Protein AF-A0A822DQ71-F1 (afdb_monomer_lite)

Radius of gyration: 12.9 Å; chains: 1; bounding box: 37×22×28 Å

Secondary structure (DSSP, 8-state):
-------TTT-SSSSTT-TT-BS-TTSTTB--SSTT-SHHHHHHHHHHHHTTTT---------

Structure (mmCIF, N/CA/C/O backbone):
data_AF-A0A822DQ71-F1
#
_entry.id   AF-A0A822DQ71-F1
#
loop_
_atom_site.group_PDB
_atom_site.id
_atom_site.type_symbol
_atom_site.label_atom_id
_atom_site.label_alt_id
_atom_site.label_comp_id
_atom_site.label_asym_id
_atom_site.label_entity_id
_atom_site.label_seq_id
_atom_site.pdbx_PDB_ins_code
_atom_site.Cartn_x
_atom_site.Cartn_y
_atom_site.Cartn_z
_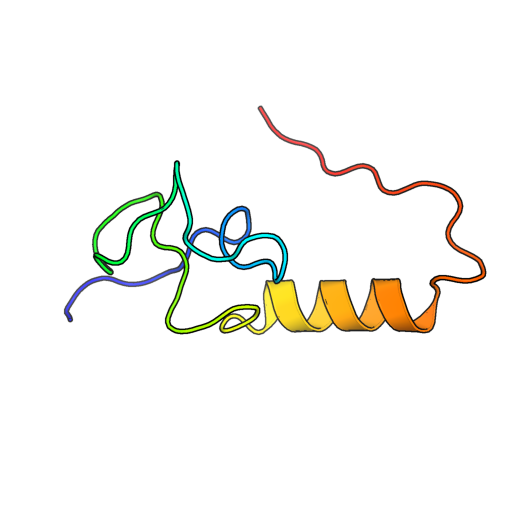atom_site.occupancy
_atom_site.B_iso_or_equiv
_atom_site.auth_seq_id
_atom_site.auth_comp_id
_atom_site.auth_asym_id
_atom_site.auth_atom_id
_atom_site.pdbx_PDB_model_num
ATOM 1 N N . PRO A 1 1 ? 21.262 -4.037 -7.530 1.00 61.75 1 PRO A N 1
ATOM 2 C CA . PRO A 1 1 ? 20.299 -3.184 -8.271 1.00 61.75 1 PRO A CA 1
ATOM 3 C C . PRO A 1 1 ? 20.628 -1.701 -8.049 1.00 61.75 1 PRO A C 1
ATOM 5 O O . PRO A 1 1 ? 20.939 -1.330 -6.924 1.00 61.75 1 PRO A O 1
ATOM 8 N N . LEU A 1 2 ? 20.630 -0.892 -9.113 1.00 87.19 2 LEU A N 1
ATOM 9 C CA . LEU A 1 2 ? 20.901 0.560 -9.073 1.00 87.19 2 LEU A CA 1
ATOM 10 C C . LEU A 1 2 ? 19.618 1.411 -8.956 1.00 87.19 2 LEU A C 1
ATOM 12 O O . LEU A 1 2 ? 19.707 2.632 -8.889 1.00 87.19 2 LEU A O 1
ATOM 16 N N . CYS A 1 3 ? 18.447 0.772 -8.966 1.00 95.31 3 CYS A N 1
ATOM 17 C CA . CYS A 1 3 ? 17.135 1.413 -8.921 1.00 95.31 3 CYS A CA 1
ATOM 18 C C . CYS A 1 3 ? 16.594 1.462 -7.488 1.00 95.31 3 CYS A C 1
ATOM 20 O O . CYS A 1 3 ? 16.900 0.581 -6.679 1.00 95.31 3 CYS A O 1
ATOM 22 N N . TYR A 1 4 ? 15.823 2.505 -7.188 1.00 96.38 4 TYR A N 1
ATOM 23 C CA . TYR A 1 4 ? 15.336 2.831 -5.850 1.00 96.38 4 TYR A CA 1
ATOM 24 C C . TYR A 1 4 ? 13.822 2.986 -5.847 1.00 96.38 4 TYR A C 1
ATOM 26 O O . TYR A 1 4 ? 13.238 3.421 -6.836 1.00 96.38 4 TYR A O 1
ATOM 34 N N . GLY A 1 5 ? 13.231 2.734 -4.683 1.00 97.75 5 GLY A N 1
ATOM 35 C CA . GLY A 1 5 ? 11.803 2.889 -4.458 1.00 97.75 5 GLY A CA 1
ATOM 36 C C . GLY A 1 5 ? 11.014 1.625 -4.774 1.00 97.75 5 GLY A C 1
ATOM 37 O O . GLY A 1 5 ? 11.503 0.687 -5.400 1.00 97.75 5 GLY A O 1
ATOM 38 N N . VAL A 1 6 ? 9.787 1.619 -4.275 1.00 98.50 6 VAL A N 1
ATOM 39 C CA . VAL A 1 6 ? 8.778 0.574 -4.429 1.00 98.50 6 VAL A CA 1
ATOM 40 C C . VAL A 1 6 ? 7.454 1.291 -4.629 1.00 98.50 6 VAL A C 1
ATOM 42 O O . VAL A 1 6 ? 7.221 2.317 -3.992 1.00 98.50 6 VAL A O 1
ATOM 45 N N . ASP A 1 7 ? 6.582 0.765 -5.486 1.00 98.44 7 ASP A N 1
ATOM 46 C CA . ASP A 1 7 ? 5.223 1.285 -5.613 1.00 98.44 7 ASP A CA 1
ATOM 47 C C . ASP A 1 7 ? 4.430 0.933 -4.335 1.00 98.44 7 ASP A C 1
ATOM 49 O O . ASP A 1 7 ? 4.096 -0.243 -4.115 1.00 98.44 7 ASP A O 1
ATOM 53 N N . PRO A 1 8 ? 4.083 1.913 -3.475 1.00 98.25 8 PRO A N 1
ATOM 54 C CA . PRO A 1 8 ? 3.367 1.637 -2.233 1.00 98.25 8 PRO A CA 1
ATOM 55 C C . PRO A 1 8 ? 1.957 1.085 -2.487 1.00 98.25 8 PRO A C 1
ATOM 57 O O . PRO A 1 8 ? 1.396 0.412 -1.625 1.00 98.25 8 PRO A O 1
ATOM 60 N N . ASN A 1 9 ? 1.387 1.300 -3.676 1.00 98.12 9 ASN A N 1
ATOM 61 C CA . ASN A 1 9 ? 0.100 0.748 -4.090 1.00 98.12 9 ASN A CA 1
ATOM 62 C C . ASN A 1 9 ? 0.222 -0.653 -4.733 1.00 98.12 9 ASN A C 1
ATOM 64 O O . ASN A 1 9 ? -0.767 -1.205 -5.222 1.00 98.12 9 ASN A O 1
ATOM 68 N N . ARG A 1 10 ? 1.420 -1.253 -4.738 1.00 98.38 10 ARG A N 1
ATOM 69 C CA . ARG A 1 10 ? 1.679 -2.671 -5.072 1.00 98.38 10 ARG A CA 1
ATOM 70 C C . ARG A 1 10 ? 2.343 -3.450 -3.935 1.00 98.38 10 ARG A C 1
ATOM 72 O O . ARG A 1 10 ? 2.548 -4.654 -4.059 1.00 98.38 10 ARG A O 1
ATOM 79 N N . ASN A 1 11 ? 2.644 -2.791 -2.819 1.00 98.69 11 ASN A N 1
ATOM 80 C CA . ASN A 1 11 ? 3.377 -3.368 -1.691 1.00 98.69 11 ASN A CA 1
ATOM 81 C C . ASN A 1 11 ? 2.472 -3.859 -0.537 1.00 98.69 11 ASN A C 1
ATOM 83 O O . ASN A 1 11 ? 2.952 -4.103 0.566 1.00 98.69 11 ASN A O 1
ATOM 87 N N . TRP A 1 12 ? 1.167 -4.025 -0.773 1.00 98.19 12 TRP A N 1
ATOM 88 C CA . TRP A 1 12 ? 0.210 -4.553 0.211 1.00 98.19 12 TRP A CA 1
ATOM 89 C C . TRP A 1 12 ? 0.135 -6.085 0.182 1.00 98.19 12 TRP A C 1
ATOM 91 O O . TRP A 1 12 ? 0.278 -6.690 -0.880 1.00 98.19 12 TRP A O 1
ATOM 101 N N . ASP A 1 13 ? -0.166 -6.713 1.325 1.00 97.81 13 ASP A N 1
ATOM 102 C CA . ASP A 1 13 ? -0.395 -8.168 1.439 1.00 97.81 13 ASP A CA 1
ATOM 103 C C . ASP A 1 13 ? -1.797 -8.587 0.966 1.00 97.81 13 ASP A C 1
ATOM 105 O O . ASP A 1 13 ? -2.583 -9.219 1.670 1.00 97.81 13 ASP A O 1
ATOM 109 N N . TYR A 1 14 ? -2.146 -8.174 -0.246 1.00 95.88 14 TYR A N 1
ATOM 110 C CA . TYR A 1 14 ? -3.339 -8.635 -0.935 1.00 95.88 14 TYR A CA 1
ATOM 111 C C . TYR A 1 14 ? -2.924 -9.099 -2.320 1.00 95.88 14 TYR A C 1
ATOM 113 O O . TYR A 1 14 ? -2.631 -8.268 -3.179 1.00 95.88 14 TYR A O 1
ATOM 121 N N . LYS A 1 15 ? -2.877 -10.425 -2.523 1.00 95.88 15 LYS A N 1
ATOM 122 C CA . LYS A 1 15 ? -2.429 -11.029 -3.792 1.00 95.88 15 LYS A CA 1
ATOM 123 C C . LYS A 1 15 ? -1.091 -10.434 -4.252 1.00 95.88 15 LYS A C 1
ATOM 125 O O . LYS A 1 15 ? -0.945 -9.958 -5.379 1.00 95.88 15 LYS A O 1
ATOM 130 N N . TRP A 1 16 ? -0.153 -10.350 -3.307 1.00 97.94 16 TRP A N 1
ATOM 131 C CA . TRP A 1 16 ? 1.054 -9.549 -3.454 1.00 97.94 16 TRP A CA 1
ATOM 132 C C . TRP A 1 16 ? 1.876 -9.974 -4.672 1.00 97.94 16 TRP A C 1
ATOM 134 O O . TRP A 1 16 ? 2.162 -11.154 -4.871 1.00 97.94 16 TRP A O 1
ATOM 144 N N . CYS A 1 17 ? 2.277 -8.974 -5.454 1.00 97.38 17 CYS A N 1
ATOM 145 C CA . CYS A 1 17 ? 3.059 -9.124 -6.676 1.00 97.38 17 CYS A CA 1
ATOM 146 C C . CYS A 1 17 ? 2.461 -10.072 -7.734 1.00 97.38 17 CYS A C 1
ATOM 148 O O . CYS A 1 17 ? 3.181 -10.612 -8.572 1.00 97.38 17 CYS A O 1
ATOM 150 N N . GLU A 1 18 ? 1.139 -10.263 -7.721 1.00 93.44 18 GLU A N 1
ATOM 151 C CA . GLU A 1 18 ? 0.417 -10.855 -8.847 1.00 93.44 18 GLU A CA 1
ATOM 152 C C . GLU A 1 18 ? 0.245 -9.817 -9.989 1.00 93.44 18 GLU A C 1
ATOM 154 O O . GLU A 1 18 ? 0.973 -8.825 -10.081 1.00 93.44 18 GLU A O 1
ATOM 159 N N . GLY A 1 19 ? -0.691 -10.052 -10.916 1.00 90.25 19 GLY A N 1
ATOM 160 C CA . GLY A 1 19 ? -0.865 -9.241 -12.127 1.00 90.25 19 GLY A CA 1
ATOM 161 C C . GLY A 1 19 ? -0.947 -7.725 -11.881 1.00 90.25 19 GLY A C 1
ATOM 162 O O . GLY A 1 19 ? -1.605 -7.260 -10.954 1.00 90.25 19 GLY A O 1
ATOM 163 N N . GLY A 1 20 ? -0.304 -6.946 -12.758 1.00 94.94 20 GLY A N 1
ATOM 164 C CA . GLY A 1 20 ? -0.248 -5.482 -12.656 1.00 94.94 20 GLY A CA 1
ATOM 165 C C . GLY A 1 20 ? 0.859 -4.943 -11.741 1.00 94.94 20 GLY A C 1
ATOM 166 O O . GLY A 1 20 ? 0.890 -3.735 -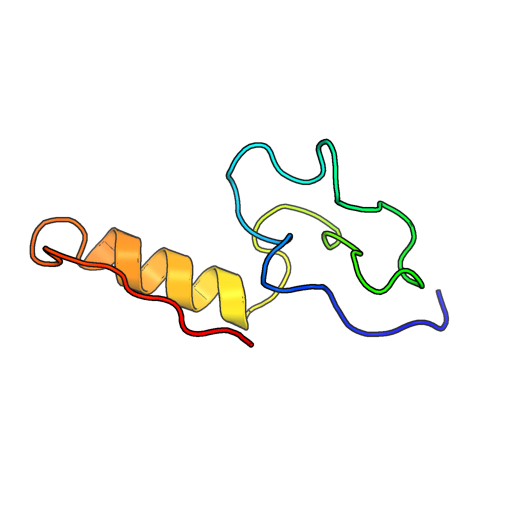11.501 1.00 94.94 20 GLY A O 1
ATOM 167 N N . ALA A 1 21 ? 1.746 -5.811 -11.248 1.00 97.88 21 ALA A N 1
ATOM 168 C CA . ALA A 1 21 ? 2.972 -5.464 -10.535 1.00 97.88 21 ALA A CA 1
ATOM 169 C C . ALA A 1 21 ? 4.203 -6.096 -11.212 1.00 97.88 21 ALA A C 1
ATOM 171 O O . ALA A 1 21 ? 4.073 -6.947 -12.095 1.00 97.88 21 ALA A O 1
ATOM 172 N N . SER A 1 22 ? 5.400 -5.691 -10.787 1.00 97.88 22 SER A N 1
ATOM 173 C CA . SER A 1 22 ? 6.664 -6.195 -11.324 1.00 97.88 22 SER A CA 1
ATOM 174 C C . SER A 1 22 ? 7.614 -6.666 -10.224 1.00 97.88 22 SER A C 1
ATOM 176 O O . SER A 1 22 ? 7.677 -6.074 -9.148 1.00 97.88 22 SER A O 1
ATOM 178 N N . HIS A 1 23 ? 8.404 -7.698 -10.532 1.00 96.75 23 HIS A N 1
ATOM 179 C CA . HIS A 1 23 ? 9.561 -8.118 -9.733 1.00 96.75 23 HIS A CA 1
ATOM 180 C C . HIS A 1 23 ? 10.860 -7.394 -10.124 1.00 96.75 23 HIS A C 1
ATOM 182 O O . HIS A 1 23 ? 11.871 -7.569 -9.448 1.00 96.75 23 HIS A O 1
ATOM 188 N N . ASP A 1 24 ? 10.857 -6.610 -11.207 1.00 97.06 24 ASP A N 1
ATOM 189 C CA . ASP A 1 24 ? 12.006 -5.802 -11.618 1.00 97.06 24 ASP A CA 1
ATOM 190 C C . ASP A 1 24 ? 12.115 -4.549 -10.728 1.00 97.06 24 ASP A C 1
ATOM 192 O O . ASP A 1 24 ? 11.225 -3.698 -10.808 1.00 97.06 24 ASP A O 1
ATOM 196 N N . PRO A 1 25 ? 13.194 -4.383 -9.930 1.00 97.31 25 PRO A N 1
ATOM 197 C CA . PRO A 1 25 ? 13.394 -3.213 -9.071 1.00 97.31 25 PRO A CA 1
ATOM 198 C C . PRO A 1 25 ? 13.483 -1.873 -9.810 1.00 97.31 25 PRO A C 1
ATOM 200 O O . PRO A 1 25 ? 13.487 -0.829 -9.168 1.00 97.31 25 PRO A O 1
ATOM 203 N N . CYS A 1 26 ? 13.625 -1.886 -11.135 1.00 97.31 26 CYS A N 1
ATOM 204 C CA . CYS A 1 26 ? 13.655 -0.690 -11.971 1.00 97.31 26 CYS A CA 1
ATOM 205 C C . CYS A 1 26 ? 12.297 -0.337 -12.596 1.00 97.31 26 CYS A C 1
ATOM 207 O O . CYS A 1 26 ? 12.206 0.648 -13.323 1.00 97.31 26 CYS A O 1
ATOM 209 N N . SER A 1 27 ? 11.252 -1.131 -12.347 1.00 97.56 27 SER A N 1
ATOM 210 C CA . SER A 1 27 ? 9.898 -0.846 -12.819 1.00 97.56 27 SER A CA 1
ATOM 211 C C . SER A 1 27 ? 9.183 0.147 -11.905 1.00 97.56 27 SER A C 1
ATOM 213 O O . SER A 1 27 ? 9.197 -0.019 -10.689 1.00 97.56 27 SER A O 1
ATOM 215 N N . ASP A 1 28 ? 8.426 1.077 -12.491 1.00 97.56 28 ASP A N 1
ATOM 216 C CA . ASP A 1 28 ? 7.524 1.969 -11.742 1.00 97.56 28 ASP A CA 1
ATOM 217 C C . ASP A 1 28 ? 6.450 1.211 -10.940 1.00 97.56 28 ASP A C 1
ATOM 219 O O . ASP A 1 28 ? 5.873 1.763 -10.013 1.00 97.56 28 ASP A O 1
ATOM 223 N N . THR A 1 29 ? 6.185 -0.058 -11.279 1.00 98.25 29 THR A N 1
ATOM 224 C CA . THR A 1 29 ? 5.222 -0.935 -10.579 1.00 98.25 29 THR A CA 1
ATOM 225 C C . THR A 1 29 ? 5.909 -2.019 -9.748 1.00 98.25 29 THR A C 1
ATOM 227 O O . THR A 1 29 ? 5.321 -3.070 -9.466 1.00 98.25 29 THR A O 1
ATOM 230 N N . TYR A 1 30 ? 7.178 -1.806 -9.388 1.00 98.06 30 TYR A N 1
ATOM 231 C CA . TYR A 1 30 ? 7.923 -2.736 -8.552 1.00 98.06 30 TYR A CA 1
ATOM 232 C C . TYR A 1 30 ? 7.207 -2.952 -7.213 1.00 98.06 30 TYR A C 1
ATOM 234 O O . TYR A 1 30 ? 6.948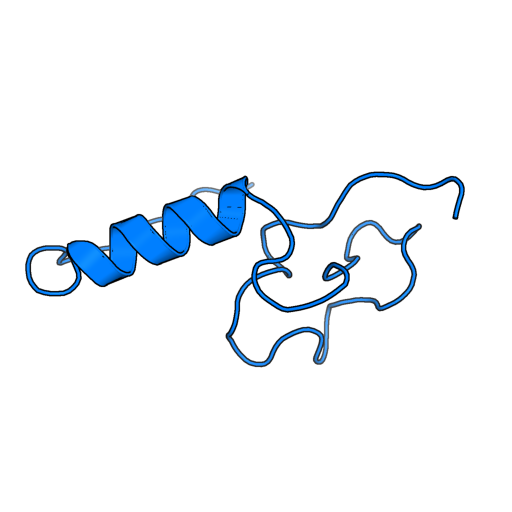 -2.008 -6.469 1.00 98.06 30 TYR A O 1
ATOM 242 N N . CYS A 1 31 ? 6.892 -4.211 -6.905 1.00 98.44 31 CYS A N 1
ATOM 243 C CA . CYS A 1 31 ? 6.077 -4.596 -5.749 1.00 98.44 31 CYS A CA 1
ATOM 244 C C . CYS A 1 31 ? 6.857 -4.688 -4.429 1.00 98.44 31 CYS A C 1
ATOM 246 O O . CYS A 1 31 ? 6.263 -4.973 -3.384 1.00 98.44 31 CYS A O 1
ATOM 248 N N . GLY A 1 32 ? 8.174 -4.474 -4.466 1.00 98.19 32 GLY A N 1
ATOM 249 C CA . GLY A 1 32 ? 9.072 -4.642 -3.328 1.00 98.19 32 GLY A CA 1
ATOM 250 C C . GLY A 1 32 ? 9.642 -6.055 -3.211 1.00 98.19 32 GLY A C 1
ATOM 251 O O . GLY A 1 32 ? 9.409 -6.924 -4.046 1.00 98.19 32 GLY A O 1
ATOM 252 N N . SER A 1 33 ? 10.429 -6.289 -2.159 1.00 97.50 33 SER A N 1
ATOM 253 C CA . SER A 1 33 ? 11.075 -7.595 -1.921 1.00 97.50 33 SER A CA 1
ATOM 254 C C . SER A 1 33 ? 10.148 -8.630 -1.273 1.00 97.50 33 SER A C 1
ATOM 256 O O . SER A 1 33 ? 10.414 -9.830 -1.333 1.00 97.50 33 SER A O 1
ATOM 258 N N . LYS A 1 34 ? 9.076 -8.157 -0.633 1.00 98.44 34 LYS A N 1
ATOM 259 C CA . LYS A 1 34 ? 7.991 -8.916 -0.003 1.00 98.44 34 LYS A CA 1
ATOM 260 C C . LYS A 1 34 ? 6.801 -7.978 0.217 1.00 98.44 34 LYS A C 1
ATOM 262 O O . LYS A 1 34 ? 6.976 -6.760 0.163 1.00 98.44 34 LYS A O 1
ATOM 267 N N . ALA A 1 35 ? 5.630 -8.525 0.537 1.00 98.44 35 ALA A N 1
ATOM 268 C CA . ALA A 1 35 ? 4.520 -7.714 1.026 1.00 98.44 35 ALA A CA 1
ATOM 269 C C . ALA A 1 35 ? 4.949 -6.908 2.265 1.00 98.44 35 ALA A C 1
ATOM 271 O O . ALA A 1 35 ? 5.637 -7.438 3.146 1.00 98.44 35 ALA A O 1
ATOM 272 N N . PHE A 1 36 ? 4.561 -5.632 2.315 1.00 98.69 36 PHE A N 1
ATOM 273 C CA . PHE A 1 36 ? 4.952 -4.677 3.354 1.00 98.69 36 PHE A CA 1
ATOM 274 C C . PHE A 1 36 ? 6.475 -4.582 3.562 1.00 98.69 36 PHE A C 1
ATOM 276 O O . PHE A 1 36 ? 6.957 -4.544 4.697 1.00 98.69 36 PHE A O 1
ATOM 283 N N . SER A 1 37 ? 7.256 -4.610 2.475 1.00 98.56 37 SER A N 1
ATOM 284 C CA . SER A 1 37 ? 8.704 -4.366 2.556 1.00 98.56 37 SER A CA 1
ATOM 285 C C . SER A 1 37 ? 9.031 -2.928 2.951 1.00 98.56 37 SER A C 1
ATOM 287 O O . SER A 1 37 ? 10.039 -2.714 3.625 1.00 98.56 37 SER A O 1
ATOM 289 N N . GLU A 1 38 ? 8.175 -1.976 2.578 1.00 98.75 38 GLU A N 1
ATOM 290 C CA . GLU A 1 38 ? 8.372 -0.560 2.870 1.00 98.75 38 GLU A CA 1
ATOM 291 C C . GLU A 1 38 ? 7.800 -0.200 4.243 1.00 98.75 38 GLU A C 1
ATOM 293 O O . GLU A 1 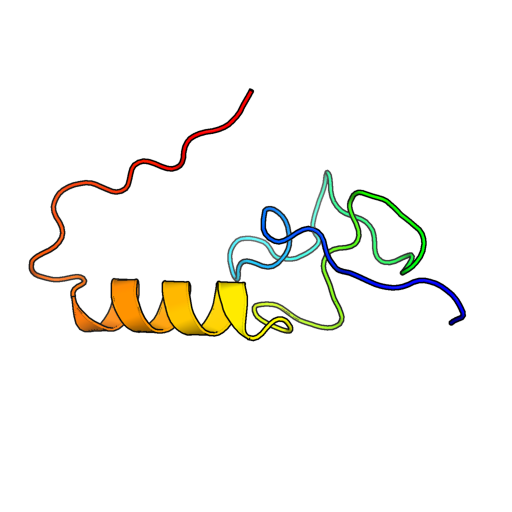38 ? 6.742 -0.691 4.654 1.00 98.75 38 GLU A O 1
ATOM 298 N N . VAL A 1 39 ? 8.491 0.679 4.972 1.00 98.75 39 VAL A N 1
ATOM 299 C CA . VAL A 1 39 ? 8.051 1.087 6.314 1.00 98.75 39 VAL A CA 1
ATOM 300 C C . VAL A 1 39 ? 6.731 1.857 6.246 1.00 98.75 39 VAL A C 1
ATOM 302 O O . VAL A 1 39 ? 5.890 1.718 7.127 1.00 98.75 39 VAL A O 1
ATOM 305 N N . GLU A 1 40 ? 6.508 2.607 5.172 1.00 98.75 40 GLU A N 1
ATOM 306 C CA . GLU A 1 40 ? 5.313 3.396 4.909 1.00 98.75 40 GLU A CA 1
ATOM 307 C C . GLU A 1 40 ? 4.065 2.506 4.837 1.00 98.75 40 GLU A C 1
ATOM 309 O O . GLU A 1 40 ? 3.089 2.743 5.552 1.00 98.75 40 GLU A O 1
ATOM 314 N N . THR A 1 41 ? 4.093 1.443 4.026 1.00 98.62 41 THR A N 1
ATOM 315 C CA . THR A 1 41 ? 2.955 0.521 3.870 1.00 98.62 41 THR A CA 1
ATOM 316 C C . THR A 1 41 ? 2.786 -0.380 5.091 1.00 98.62 41 THR A C 1
ATOM 318 O O . THR A 1 41 ? 1.653 -0.624 5.514 1.00 98.62 41 THR A O 1
ATOM 321 N N . LEU A 1 42 ? 3.889 -0.814 5.715 1.00 98.75 42 LEU A N 1
ATOM 322 C CA . LEU A 1 42 ? 3.862 -1.588 6.955 1.00 98.75 42 LEU A CA 1
ATOM 323 C C . LEU A 1 42 ? 3.182 -0.813 8.090 1.00 98.75 42 LEU A C 1
ATOM 325 O O . LEU A 1 42 ? 2.309 -1.357 8.766 1.00 98.75 42 LEU A O 1
ATOM 329 N N . GLN A 1 43 ? 3.557 0.450 8.302 1.00 98.75 43 GLN A N 1
ATOM 330 C CA . GLN A 1 43 ? 3.007 1.269 9.385 1.00 98.75 43 GLN A CA 1
ATOM 331 C C . GLN A 1 43 ? 1.526 1.591 9.158 1.00 98.75 43 GLN A C 1
ATOM 333 O O . GLN A 1 43 ? 0.732 1.493 10.095 1.00 98.75 43 GLN A O 1
ATOM 338 N N . VAL A 1 44 ? 1.117 1.895 7.920 1.00 98.56 44 VAL A N 1
ATOM 339 C CA . VAL A 1 44 ? -0.308 2.091 7.605 1.00 98.56 44 VAL A 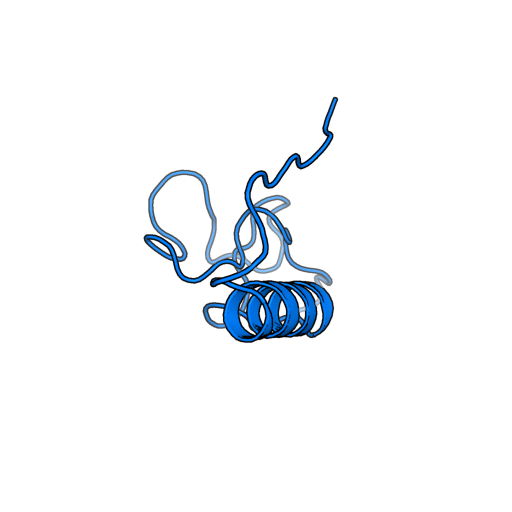CA 1
ATOM 340 C C . VAL A 1 44 ? -1.092 0.796 7.839 1.00 98.56 44 VAL A C 1
ATOM 342 O O . VAL A 1 44 ? -2.134 0.831 8.491 1.00 98.56 44 VAL A O 1
ATOM 345 N N . SER A 1 45 ? -0.583 -0.354 7.388 1.00 98.38 45 SER A N 1
ATOM 346 C CA . SER A 1 45 ? -1.208 -1.664 7.623 1.00 98.38 45 SER A CA 1
ATOM 347 C C . SER A 1 45 ? -1.382 -1.961 9.117 1.00 98.38 45 SER A C 1
ATOM 349 O O . SER A 1 45 ? -2.472 -2.328 9.563 1.00 98.38 45 SER A O 1
ATOM 351 N N . GLN A 1 46 ? -0.349 -1.710 9.926 1.00 98.69 46 GLN A N 1
ATOM 352 C CA . GLN A 1 46 ? -0.409 -1.880 11.379 1.00 98.69 46 GLN A CA 1
ATOM 353 C C . GLN A 1 46 ? -1.422 -0.940 12.035 1.00 98.69 46 GLN A C 1
ATOM 355 O O . GLN A 1 46 ? -2.188 -1.379 12.896 1.00 98.69 46 GLN A O 1
ATOM 360 N N . PHE A 1 47 ? -1.468 0.328 11.621 1.00 98.50 47 PHE A N 1
ATOM 361 C CA . PHE A 1 47 ? -2.441 1.291 12.128 1.00 98.50 47 PHE A CA 1
ATOM 362 C C . PHE A 1 47 ? -3.875 0.852 11.819 1.00 98.50 47 PHE A C 1
ATOM 364 O O . PHE A 1 47 ? -4.709 0.816 12.727 1.00 98.50 47 PHE A O 1
ATOM 371 N N . LEU A 1 48 ? -4.148 0.466 10.567 1.00 98.38 48 LEU A N 1
ATOM 372 C CA . LEU A 1 48 ? -5.464 -0.011 10.140 1.00 98.38 48 LEU A CA 1
ATOM 373 C C . LEU A 1 48 ? -5.868 -1.272 10.905 1.00 98.38 48 LEU A C 1
ATOM 375 O O . LEU A 1 48 ? -6.980 -1.344 11.414 1.00 98.38 48 LEU A O 1
ATOM 379 N N . ASN A 1 49 ? -4.957 -2.236 11.048 1.00 98.12 49 ASN A N 1
ATOM 380 C CA . ASN A 1 49 ? -5.231 -3.476 11.768 1.00 98.12 49 ASN A CA 1
ATOM 381 C C . ASN A 1 49 ? -5.475 -3.241 13.270 1.00 98.12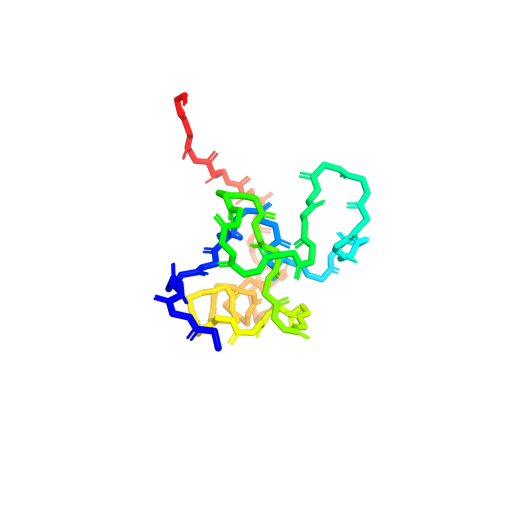 49 ASN A C 1
ATOM 383 O O . ASN A 1 49 ? -6.358 -3.860 13.856 1.00 98.12 49 ASN A O 1
ATOM 387 N N . THR A 1 50 ? -4.736 -2.315 13.886 1.00 98.69 50 THR A N 1
ATOM 388 C CA . THR A 1 50 ? -4.905 -1.950 15.306 1.00 98.69 50 THR A CA 1
ATOM 389 C C . THR A 1 50 ? -6.263 -1.296 15.573 1.00 98.69 50 THR A C 1
ATOM 391 O O . THR A 1 50 ? -6.841 -1.494 16.637 1.00 98.69 50 THR A O 1
ATOM 394 N N . HIS A 1 51 ? -6.801 -0.553 14.602 1.00 98.38 51 HIS A N 1
ATOM 395 C CA . HIS A 1 51 ? -8.069 0.176 14.722 1.00 98.38 51 HIS A CA 1
ATOM 396 C C . HIS A 1 51 ? -9.193 -0.444 13.878 1.00 98.38 51 HIS A C 1
ATOM 398 O O . HIS A 1 51 ? -10.209 0.200 13.620 1.00 98.38 51 HIS A O 1
ATOM 404 N N . LYS A 1 52 ? -9.040 -1.702 13.447 1.00 97.62 52 LYS A N 1
ATOM 405 C CA . LYS A 1 52 ? -9.970 -2.371 12.523 1.00 97.62 52 LYS A CA 1
ATOM 406 C C . LYS A 1 52 ? -11.413 -2.436 13.036 1.00 97.62 52 LYS A C 1
ATOM 408 O O . LYS A 1 52 ? -12.336 -2.536 12.240 1.00 97.62 52 LYS A O 1
ATOM 413 N N . ASP A 1 53 ? -11.595 -2.380 14.356 1.00 98.25 53 ASP A N 1
ATOM 414 C CA . ASP A 1 53 ? -12.905 -2.467 15.009 1.00 98.25 53 ASP A CA 1
ATOM 415 C C . ASP A 1 53 ? -13.582 -1.088 15.175 1.00 98.25 53 ASP A C 1
ATOM 417 O O . ASP A 1 53 ? -14.752 -1.020 15.544 1.00 98.25 53 ASP A O 1
ATOM 421 N N . THR A 1 54 ? -12.872 0.016 14.903 1.00 98.44 54 THR A N 1
ATOM 422 C CA . THR A 1 54 ? -13.401 1.393 14.993 1.00 98.44 54 THR A CA 1
ATOM 423 C C . THR A 1 54 ? -13.409 2.128 13.654 1.00 98.44 54 THR A C 1
ATOM 425 O O . THR A 1 54 ? -14.210 3.045 13.460 1.00 98.44 54 THR A O 1
ATOM 428 N N . ILE A 1 55 ? -12.546 1.739 12.714 1.00 98.06 55 ILE A N 1
ATOM 429 C CA . ILE A 1 55 ? -12.518 2.294 11.360 1.00 98.06 55 ILE A CA 1
ATOM 430 C C . ILE A 1 55 ? -13.738 1.797 10.579 1.00 98.06 55 ILE A C 1
ATOM 432 O O . ILE A 1 55 ? -13.909 0.603 10.361 1.00 98.06 55 ILE A O 1
ATOM 436 N N . VAL A 1 56 ? -14.562 2.736 10.107 1.00 98.06 56 VAL A N 1
ATOM 437 C CA . VAL A 1 56 ? -15.758 2.434 9.296 1.00 98.06 56 VAL A CA 1
ATOM 438 C C . VAL A 1 56 ? -15.483 2.577 7.794 1.00 98.06 56 VAL A C 1
ATOM 440 O O . VAL A 1 56 ? -16.067 1.862 6.988 1.00 98.06 56 VAL A O 1
ATOM 443 N N . HIS A 1 57 ? -14.587 3.489 7.405 1.00 97.88 57 HIS A N 1
ATOM 444 C CA . HIS A 1 57 ? -14.236 3.743 6.007 1.00 97.88 57 HIS A CA 1
ATOM 445 C C . HIS A 1 57 ? -12.731 3.977 5.854 1.00 97.88 57 HIS A C 1
ATOM 447 O O . HIS A 1 57 ? -12.113 4.640 6.686 1.00 97.88 57 HIS A O 1
ATOM 453 N N . TYR A 1 58 ? -12.172 3.488 4.748 1.00 97.19 58 TYR A N 1
ATOM 454 C CA . TYR A 1 58 ? -10.822 3.793 4.285 1.00 97.19 58 TYR A CA 1
ATOM 455 C C . TYR A 1 58 ? -10.920 4.407 2.885 1.00 97.19 58 TYR A C 1
ATOM 457 O O . TYR A 1 58 ? -11.472 3.790 1.976 1.00 97.19 58 TYR A O 1
ATOM 465 N N . ILE A 1 59 ? -10.424 5.635 2.725 1.00 98.06 59 ILE A N 1
ATOM 466 C CA . ILE A 1 59 ? -10.427 6.369 1.455 1.00 98.06 59 ILE A CA 1
ATOM 467 C C . ILE A 1 59 ? -8.977 6.724 1.132 1.00 98.06 59 ILE A C 1
ATOM 469 O O . ILE A 1 59 ? -8.329 7.426 1.907 1.00 98.06 59 ILE A O 1
ATOM 473 N N . ASN A 1 60 ? -8.476 6.230 -0.001 1.00 96.88 60 ASN A N 1
ATOM 474 C CA . ASN A 1 60 ? -7.141 6.528 -0.512 1.00 96.88 60 ASN A CA 1
ATOM 475 C C . ASN A 1 60 ? -7.273 7.363 -1.794 1.00 96.88 60 ASN A C 1
ATOM 477 O O . ASN A 1 60 ? -7.925 6.928 -2.744 1.00 96.88 60 ASN A O 1
ATOM 481 N N . PHE A 1 61 ? -6.711 8.570 -1.800 1.00 97.62 61 PHE A N 1
ATOM 482 C CA . PHE A 1 61 ? -6.859 9.536 -2.890 1.00 97.62 61 PHE A CA 1
ATOM 483 C C . PHE A 1 61 ? -5.737 9.382 -3.924 1.00 97.62 61 PHE A C 1
ATOM 485 O O . PHE A 1 61 ? -4.572 9.272 -3.554 1.00 97.62 61 PHE A O 1
ATOM 492 N N . HIS A 1 62 ? -6.096 9.423 -5.210 1.00 96.50 62 HIS A N 1
ATOM 493 C CA . HIS A 1 62 ? -5.193 9.307 -6.367 1.00 96.50 62 HIS A CA 1
ATOM 494 C C . HIS A 1 62 ? -5.657 10.250 -7.498 1.00 96.50 62 HIS A C 1
ATOM 496 O O . HIS A 1 62 ? -6.770 10.779 -7.424 1.00 96.50 62 HIS A O 1
ATOM 502 N N . SER A 1 63 ? -4.835 10.437 -8.540 1.00 94.06 63 SER A N 1
ATOM 503 C CA . SER A 1 63 ? -5.175 11.126 -9.804 1.00 94.06 63 SER A CA 1
ATOM 504 C C . SER A 1 63 ? -4.780 10.297 -11.015 1.00 94.06 63 SER A C 1
ATOM 506 O O . SER A 1 63 ? -3.641 9.779 -10.969 1.00 94.06 63 SER A O 1
#

Foldseek 3Di:
DPADDEQLVQQAPDCHQPPPADCDSNDPRHNDPHRPPDVVSVVVVVVCVVCVVPDPDDDDDDD

InterPro domains:
  IPR000834 Peptidase M14, carboxypeptidase A [PF00246] (3-63)
  IPR000834 Peptidase M14, carboxypeptidase A [PS52035] (1-63)

Organism: NCBI:txid392032

pLDDT: mean 96.87, std 4.87, range [61.75, 98.75]

Sequence (63 aa):
PLCYGVDPNRNWDYKWCEGGASHDPCSDTYCGSKAFSEVETLQVSQFLNTHKDTIVHYINFHS